Protein AF-A0A2D8I4K3-F1 (afdb_monomer)

Mean predicted aligned error: 6.52 Å

Foldseek 3Di:
DPPDPDQQDDPVVPDDPPDDWDWDWFFDPQWIWIDIQLGTRGIGRDGDDPPDDDDDQDDPDGDPDDDDDDDDDPHGDDSVVSNVVSVVVD

Sequence (90 aa):
MDGNANKFGDFSAQQALGQWLHLVTINTVARTELYLNSSLFGNANYVSPNTNNFVIGKGGYTLDGLIDDVRIYDRALSTAEVQALYNMGQ

Solvent-accessible surface area (backbone atoms only — not comparable to full-atom values): 6130 Å² total; per-residue (Å²): 132,89,85,65,94,61,66,54,62,83,66,75,86,77,61,69,90,94,60,92,76,45,77,46,79,37,60,48,100,73,25,27,37,37,29,50,51,65,41,82,64,33,58,28,92,45,59,79,74,88,84,61,88,88,64,80,67,48,73,101,55,70,64,89,76,88,86,75,90,85,82,86,73,101,61,66,76,52,71,69,54,44,35,52,54,40,65,69,76,106

pLDDT: mean 83.62, std 13.9, range [38.47, 97.31]

Nearest PDB structures (foldseek):
  4qvs-assembly1_A-2  TM=8.638E-01  e=1.827E-05  Acetivibrio thermocellus ATCC 27405
  4k74-assembly1_A  TM=4.854E-01  e=3.703E+00  Escherichia coli
  3q4k-assembly1_B  TM=4.771E-01  e=4.474E+00  Escherichia coli K-12
  4s36-assembly1_A  TM=2.497E-01  e=5.755E+00  Pseudomonas aeruginosa
  4s37-assembly3_G  TM=1.503E-01  e=6.130E+00  Pseudomonas aeruginosa

Radius of gyration: 13.68 Å; Cα contacts (8 Å, |Δi|>4): 84; chains: 1; bounding box: 30×30×31 Å

Secondary structure (DSSP, 8-state):
----S-SS--GGGG--TT----EEEEE-SS-EEEEETTEEEEEES----TTSPP-SSBSSSB--S--------SSPPPHHHHHHHHHH--

Structure (mmCIF, N/CA/C/O backbone):
data_AF-A0A2D8I4K3-F1
#
_entry.id   AF-A0A2D8I4K3-F1
#
loop_
_atom_site.group_PDB
_atom_site.id
_atom_site.type_symbol
_atom_site.label_atom_id
_atom_site.label_alt_id
_atom_site.label_comp_id
_atom_site.label_asym_id
_atom_site.label_entity_id
_atom_site.label_seq_id
_atom_site.pdbx_PDB_ins_code
_atom_site.Cartn_x
_atom_site.Cartn_y
_atom_site.Cartn_z
_atom_site.occupancy
_atom_site.B_iso_or_equiv
_atom_site.auth_seq_id
_atom_site.auth_comp_id
_atom_site.auth_asym_id
_atom_site.auth_atom_id
_atom_site.pdbx_PDB_model_num
ATOM 1 N N . MET A 1 1 ? 13.695 13.619 -13.704 1.00 39.94 1 MET A N 1
ATOM 2 C CA . MET A 1 1 ? 13.026 13.206 -12.452 1.00 39.94 1 MET A CA 1
ATOM 3 C C . MET A 1 1 ? 11.904 14.205 -12.233 1.00 39.94 1 MET A C 1
ATOM 5 O O . MET A 1 1 ? 12.192 15.377 -12.056 1.00 39.94 1 MET A O 1
ATOM 9 N N . ASP A 1 2 ? 10.655 13.800 -12.421 1.00 40.84 2 ASP A N 1
ATOM 10 C CA . ASP A 1 2 ? 9.501 14.678 -12.691 1.00 40.84 2 ASP A CA 1
ATOM 11 C C . ASP A 1 2 ? 8.822 15.274 -11.443 1.00 40.84 2 ASP A C 1
ATOM 13 O O . ASP A 1 2 ? 7.674 15.693 -11.514 1.00 40.84 2 ASP A O 1
ATOM 17 N N . GLY A 1 3 ? 9.522 15.353 -10.307 1.00 38.47 3 GLY A N 1
ATOM 18 C CA . GLY A 1 3 ? 9.190 16.273 -9.208 1.00 38.47 3 GLY A CA 1
ATOM 19 C C . GLY A 1 3 ? 7.848 16.088 -8.488 1.00 38.47 3 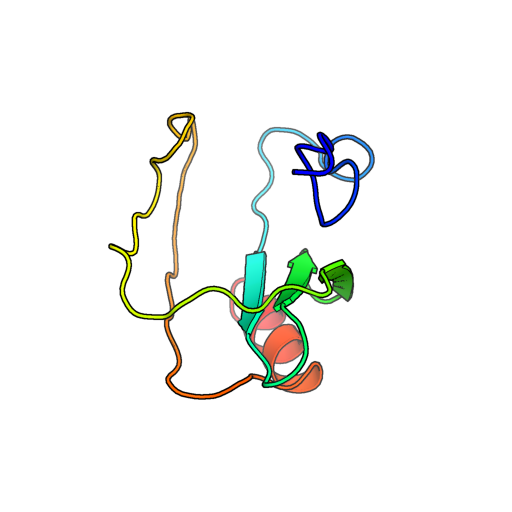GLY A C 1
ATOM 20 O O . GLY A 1 3 ? 7.594 16.819 -7.538 1.00 38.47 3 GLY A O 1
ATOM 21 N N . ASN A 1 4 ? 7.002 15.131 -8.875 1.00 47.62 4 ASN A N 1
ATOM 22 C CA . ASN A 1 4 ? 5.714 14.914 -8.227 1.00 47.62 4 ASN A CA 1
ATOM 23 C C . ASN A 1 4 ? 5.827 13.774 -7.205 1.00 47.62 4 ASN A C 1
ATOM 25 O O . ASN A 1 4 ? 5.970 12.604 -7.571 1.00 47.62 4 ASN A O 1
ATOM 29 N N . ALA A 1 5 ? 5.814 14.137 -5.918 1.00 56.44 5 ALA A N 1
ATOM 30 C CA . ALA A 1 5 ? 6.041 13.234 -4.787 1.00 56.44 5 ALA A CA 1
ATOM 31 C C . ALA A 1 5 ? 4.932 12.185 -4.600 1.00 56.44 5 ALA A C 1
ATOM 33 O O . ALA A 1 5 ? 5.143 11.186 -3.918 1.00 56.44 5 ALA A O 1
ATOM 34 N N . ASN A 1 6 ? 3.768 12.378 -5.225 1.00 61.03 6 ASN A N 1
ATOM 35 C CA . ASN A 1 6 ? 2.657 11.448 -5.126 1.00 61.03 6 ASN A CA 1
ATOM 36 C C . ASN A 1 6 ? 2.236 10.955 -6.514 1.00 61.03 6 ASN A C 1
ATOM 38 O O . ASN A 1 6 ? 1.680 11.697 -7.322 1.00 61.03 6 ASN A O 1
ATOM 42 N N . LYS A 1 7 ? 2.528 9.683 -6.788 1.00 71.19 7 LYS A N 1
ATOM 43 C CA . LYS A 1 7 ? 2.216 9.020 -8.060 1.00 71.19 7 LYS A CA 1
ATOM 44 C C . LYS A 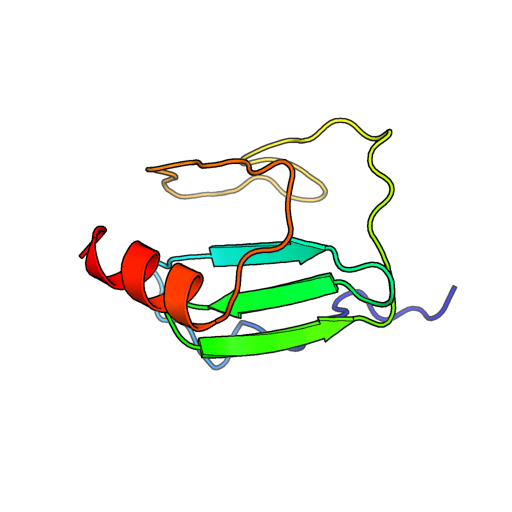1 7 ? 0.777 8.484 -8.124 1.00 71.19 7 LYS A C 1
ATOM 46 O O . LYS A 1 7 ? 0.391 7.988 -9.175 1.00 71.19 7 LYS A O 1
ATOM 51 N N . PHE A 1 8 ? 0.001 8.595 -7.039 1.00 72.00 8 PHE A N 1
ATOM 52 C CA . PHE A 1 8 ? -1.337 8.002 -6.910 1.00 72.00 8 PHE A CA 1
ATOM 53 C C . PHE A 1 8 ? -2.461 9.013 -6.607 1.00 72.00 8 PHE A C 1
ATOM 55 O O . PHE A 1 8 ? -3.621 8.632 -6.686 1.00 72.00 8 PHE A O 1
ATOM 62 N N . GLY A 1 9 ? -2.146 10.286 -6.331 1.00 66.12 9 GLY A N 1
ATOM 63 C CA . GLY A 1 9 ? -3.126 11.338 -6.001 1.00 66.12 9 GLY A CA 1
ATOM 64 C C . GLY A 1 9 ? -3.206 11.648 -4.500 1.00 66.12 9 GLY A C 1
ATOM 65 O O . GLY A 1 9 ? -2.722 10.874 -3.678 1.00 66.12 9 GLY A O 1
ATOM 66 N N . ASP A 1 10 ? -3.767 12.805 -4.128 1.00 67.50 10 ASP A N 1
ATOM 67 C CA . ASP A 1 10 ? -3.838 13.240 -2.725 1.00 67.50 10 ASP A CA 1
ATOM 68 C C . ASP A 1 10 ? -4.773 12.342 -1.893 1.00 67.50 10 ASP A C 1
ATOM 70 O O . ASP A 1 10 ? -5.970 12.243 -2.158 1.00 67.50 10 ASP A O 1
ATOM 74 N N . PHE A 1 11 ? -4.206 11.697 -0.872 1.00 67.75 11 PHE A N 1
ATOM 75 C CA . PHE A 1 11 ? -4.897 10.795 0.052 1.00 67.75 11 PHE A CA 1
ATOM 76 C C . PHE A 1 11 ? -5.779 11.551 1.065 1.00 67.75 11 PHE A C 1
ATOM 78 O O . PHE A 1 11 ? -6.678 10.958 1.664 1.0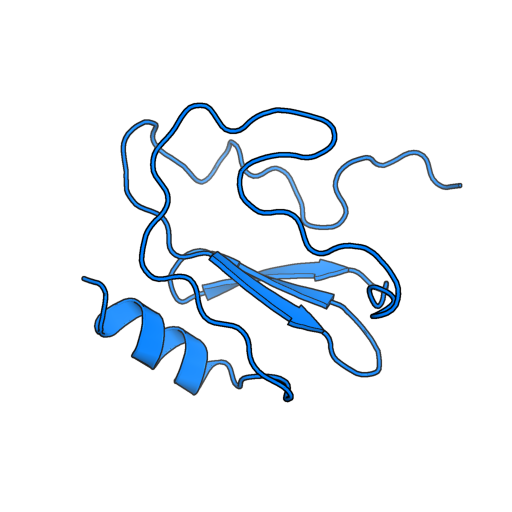0 67.75 11 PHE A O 1
ATOM 85 N N . SER A 1 12 ? -5.535 12.854 1.262 1.00 62.94 12 SER A N 1
ATOM 86 C CA . SER A 1 12 ? -6.122 13.647 2.350 1.00 62.94 12 SER A CA 1
ATOM 87 C C . SER A 1 12 ? -7.630 13.885 2.211 1.00 62.94 12 SER A C 1
ATOM 89 O O . SER A 1 12 ? -8.327 14.036 3.212 1.00 62.94 12 SER A O 1
ATOM 91 N N . ALA A 1 13 ? -8.162 13.854 0.986 1.00 56.16 13 ALA A N 1
ATOM 92 C CA . ALA A 1 13 ? -9.578 14.105 0.718 1.00 56.16 13 ALA A CA 1
ATOM 93 C C . ALA A 1 13 ? -10.498 12.903 1.018 1.00 56.16 13 ALA A C 1
ATOM 95 O O . ALA A 1 13 ? -11.718 13.049 0.965 1.00 56.16 13 ALA A O 1
ATOM 96 N N . GLN A 1 14 ? -9.945 11.717 1.307 1.00 60.22 14 GLN A N 1
ATOM 97 C CA . GLN A 1 14 ? -10.712 10.469 1.442 1.00 60.22 14 GLN A CA 1
ATO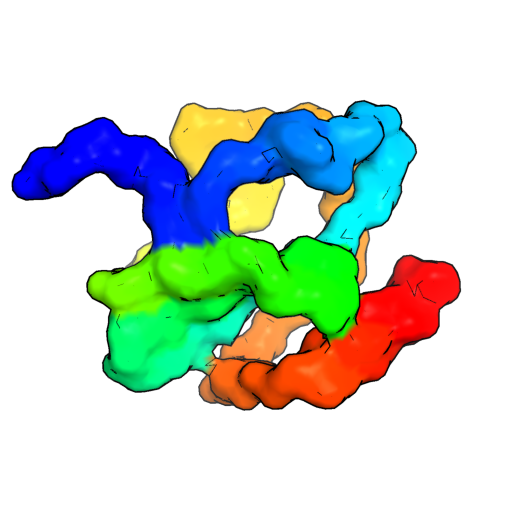M 98 C C . GLN A 1 14 ? -10.623 9.795 2.820 1.00 60.22 14 GLN A C 1
ATOM 100 O O . GLN A 1 14 ? -11.204 8.724 2.991 1.00 60.22 14 GLN A O 1
ATOM 105 N N . GLN A 1 15 ? -9.931 10.378 3.809 1.00 67.12 15 GLN A N 1
ATOM 106 C CA . GLN A 1 15 ? -9.644 9.685 5.076 1.00 67.12 15 GLN A CA 1
ATOM 107 C C . GLN A 1 15 ? -9.974 10.516 6.311 1.00 67.12 15 GLN A C 1
ATOM 109 O O . GLN A 1 15 ? -9.515 11.646 6.461 1.00 67.12 15 GLN A O 1
ATOM 114 N N . ALA A 1 16 ? -10.734 9.919 7.232 1.00 66.81 16 ALA A N 1
ATOM 115 C CA . ALA A 1 16 ? -10.878 10.420 8.592 1.00 66.81 16 ALA A CA 1
ATOM 116 C C . ALA A 1 16 ? -9.767 9.831 9.474 1.00 66.81 16 ALA A C 1
ATOM 118 O O . ALA A 1 16 ? -9.507 8.627 9.437 1.00 66.81 16 ALA A O 1
ATOM 119 N N . LEU A 1 17 ? -9.118 10.673 10.282 1.00 75.94 17 LEU A N 1
ATOM 120 C CA . LEU A 1 17 ? -8.123 10.216 11.255 1.00 75.94 17 LEU A CA 1
ATOM 121 C C . LEU A 1 17 ? -8.749 9.214 12.239 1.00 75.94 17 LEU A C 1
ATOM 123 O O . LEU A 1 17 ? -9.885 9.389 12.678 1.00 75.94 17 LEU A O 1
ATOM 127 N N . GLY A 1 18 ? -7.985 8.181 12.603 1.00 81.75 18 GLY A N 1
ATOM 128 C CA . GLY A 1 18 ? -8.390 7.177 13.592 1.00 81.75 18 GLY A CA 1
ATOM 129 C C . GLY A 1 18 ? -9.268 6.036 13.063 1.00 81.75 18 GLY A C 1
ATOM 130 O O . GLY A 1 18 ? -9.758 5.247 13.866 1.00 81.75 18 GLY A O 1
ATOM 131 N N . GLN A 1 19 ? -9.470 5.924 11.746 1.00 87.06 19 GLN A N 1
ATOM 132 C CA . GLN A 1 19 ? -10.161 4.784 11.134 1.00 87.06 19 GLN A CA 1
ATOM 133 C C . GLN A 1 19 ? -9.172 3.763 10.567 1.00 87.06 19 GLN A C 1
ATOM 135 O O . GLN A 1 19 ? -8.128 4.129 10.027 1.00 87.06 19 GLN A O 1
ATOM 140 N N . TRP A 1 20 ? -9.525 2.479 10.660 1.00 90.50 20 TRP A N 1
ATOM 141 C CA . TRP A 1 20 ? -8.795 1.419 9.973 1.00 90.50 20 TRP A CA 1
ATOM 142 C C . TRP A 1 20 ? -8.988 1.526 8.463 1.00 90.50 20 TRP A C 1
ATOM 144 O O . TRP A 1 20 ? -10.099 1.735 7.974 1.00 90.50 20 TRP A O 1
ATOM 154 N N . LEU A 1 21 ? -7.890 1.355 7.733 1.00 90.56 21 LEU A N 1
ATOM 155 C CA . LEU A 1 21 ? -7.859 1.378 6.279 1.00 90.56 21 LEU A CA 1
ATOM 156 C C . LEU 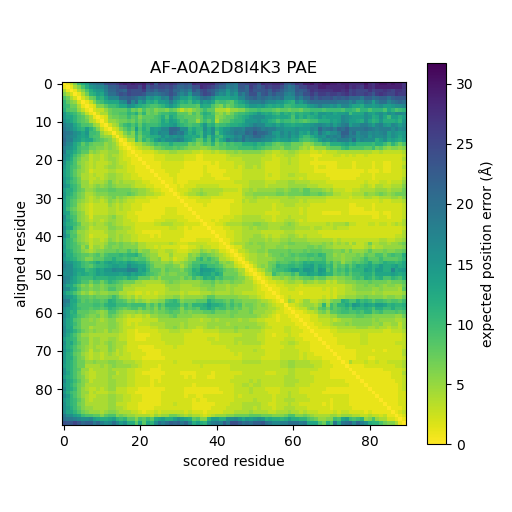A 1 21 ? -7.197 0.107 5.778 1.00 90.56 21 LEU A C 1
ATOM 158 O O . LEU A 1 21 ? -6.125 -0.274 6.243 1.00 90.56 21 LEU A O 1
ATOM 162 N N . HIS A 1 22 ? -7.812 -0.506 4.776 1.00 93.31 22 HIS A N 1
ATOM 163 C CA . HIS A 1 22 ? -7.199 -1.605 4.048 1.00 93.31 22 HIS A CA 1
ATOM 164 C C . HIS A 1 22 ? -6.468 -1.042 2.828 1.00 93.31 22 HIS A C 1
ATOM 166 O O . HIS A 1 22 ? -7.075 -0.383 1.982 1.00 93.31 22 HIS A O 1
ATOM 172 N N . LEU A 1 23 ? -5.157 -1.271 2.755 1.00 92.81 23 LEU A N 1
ATOM 173 C CA . LEU A 1 23 ? -4.301 -0.804 1.667 1.00 92.81 23 LEU A CA 1
ATOM 174 C C . LEU A 1 23 ? -3.757 -1.995 0.891 1.00 92.81 23 LEU A C 1
ATOM 176 O O . LEU A 1 23 ? -3.153 -2.893 1.477 1.00 92.81 23 LEU A O 1
ATOM 180 N N . VAL A 1 24 ? -3.911 -1.966 -0.433 1.00 94.44 24 VAL A N 1
ATOM 181 C CA . VAL A 1 24 ? -3.328 -2.984 -1.314 1.00 94.44 24 VAL A CA 1
ATOM 182 C C . VAL A 1 24 ? -2.570 -2.320 -2.448 1.00 94.44 24 VAL A C 1
ATOM 184 O O . VAL A 1 24 ? -3.132 -1.537 -3.210 1.00 94.44 24 VAL A O 1
ATOM 187 N N . THR A 1 25 ? -1.299 -2.687 -2.584 1.00 92.38 25 THR A N 1
ATOM 188 C CA . THR A 1 25 ? -0.460 -2.297 -3.717 1.00 92.38 25 THR A CA 1
ATOM 189 C C . THR A 1 25 ? -0.238 -3.509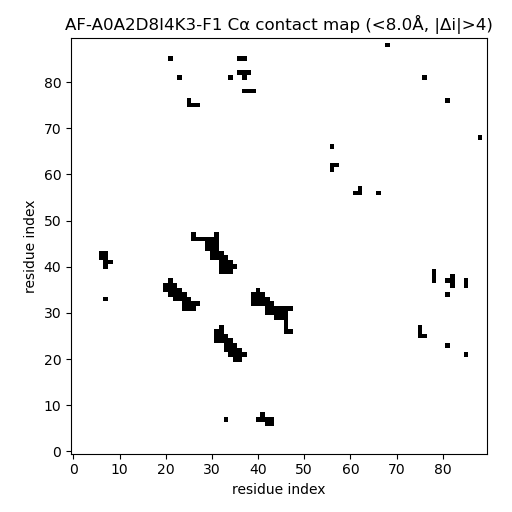 -4.611 1.00 92.38 25 THR A C 1
ATOM 191 O O . THR A 1 25 ? 0.258 -4.537 -4.150 1.00 92.38 25 THR A O 1
ATOM 194 N N . ILE A 1 26 ? -0.576 -3.390 -5.894 1.00 93.38 26 ILE A N 1
ATOM 195 C CA . ILE A 1 26 ? -0.448 -4.467 -6.880 1.00 93.38 26 ILE A CA 1
ATOM 196 C C . ILE A 1 26 ? 0.569 -4.047 -7.933 1.00 93.38 26 ILE A C 1
ATOM 198 O O . ILE A 1 26 ? 0.357 -3.079 -8.657 1.00 93.38 26 ILE A O 1
ATOM 202 N N . ASN A 1 27 ? 1.675 -4.781 -8.040 1.00 91.38 27 ASN A N 1
ATOM 203 C CA . ASN A 1 27 ? 2.631 -4.599 -9.129 1.00 91.38 27 ASN A CA 1
ATOM 204 C C . ASN A 1 27 ? 2.252 -5.518 -10.291 1.00 91.38 27 ASN A C 1
ATOM 206 O O . ASN A 1 27 ? 2.252 -6.741 -10.157 1.00 91.38 27 ASN A O 1
ATOM 210 N N . THR A 1 28 ? 1.933 -4.920 -11.433 1.00 89.06 28 THR A N 1
ATOM 211 C CA . THR A 1 28 ? 1.759 -5.626 -12.708 1.00 89.06 28 THR A CA 1
ATOM 212 C C . THR A 1 28 ? 3.018 -5.466 -13.561 1.00 89.06 28 THR A C 1
ATOM 214 O O . THR A 1 28 ? 3.945 -4.746 -13.195 1.00 89.06 28 THR A O 1
ATOM 217 N N . VAL A 1 29 ? 3.039 -6.081 -14.744 1.00 87.06 29 VAL A N 1
ATOM 218 C CA . VAL A 1 29 ? 4.138 -5.896 -15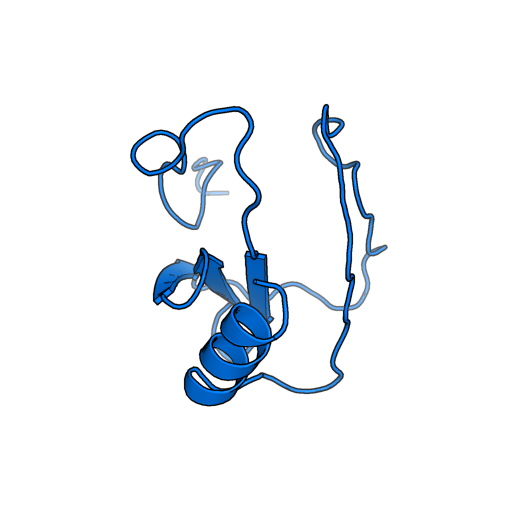.707 1.00 87.06 29 VAL A CA 1
ATOM 219 C C . VAL A 1 29 ? 4.232 -4.474 -16.274 1.00 87.06 2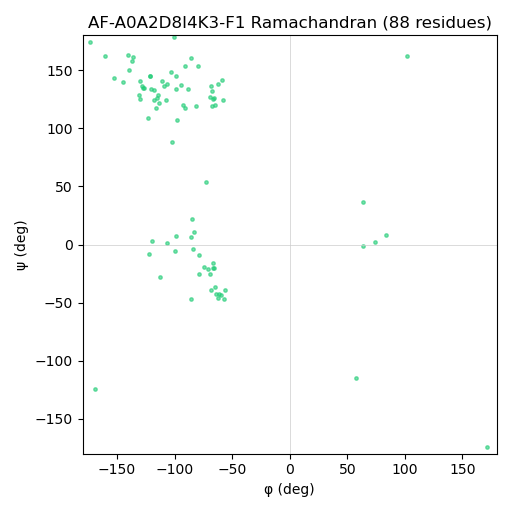9 VAL A C 1
ATOM 221 O O . VAL A 1 29 ? 5.281 -4.102 -16.788 1.00 87.06 29 VAL A O 1
ATOM 224 N N . ALA A 1 30 ? 3.156 -3.682 -16.206 1.00 89.44 30 ALA A N 1
ATOM 225 C CA . ALA A 1 30 ? 3.088 -2.362 -16.840 1.00 89.44 30 ALA A CA 1
ATOM 226 C C . ALA A 1 30 ? 3.014 -1.197 -15.842 1.00 89.44 30 ALA A C 1
ATOM 228 O O . ALA A 1 30 ? 3.413 -0.079 -16.164 1.00 89.44 30 ALA A O 1
ATOM 229 N N . ARG A 1 31 ? 2.462 -1.436 -14.649 1.00 89.38 31 ARG A N 1
ATOM 230 C CA . ARG A 1 31 ? 2.124 -0.393 -13.674 1.00 89.38 31 ARG A CA 1
ATOM 231 C C . ARG A 1 31 ? 1.962 -0.941 -12.262 1.00 89.38 31 ARG A C 1
ATOM 233 O O . ARG A 1 31 ? 1.686 -2.131 -12.083 1.00 89.38 31 ARG A O 1
ATOM 240 N N . THR A 1 32 ? 2.027 -0.047 -11.288 1.00 90.94 32 THR A N 1
ATOM 241 C CA . THR A 1 32 ? 1.599 -0.289 -9.912 1.00 90.94 32 THR A CA 1
ATOM 242 C C . THR A 1 32 ? 0.199 0.285 -9.711 1.00 90.94 32 THR A C 1
ATOM 244 O O . THR A 1 32 ? -0.074 1.420 -10.099 1.00 90.94 32 THR A O 1
ATOM 247 N N . GLU A 1 33 ? -0.688 -0.484 -9.093 1.00 92.19 33 GLU A N 1
ATOM 248 C CA . GLU A 1 33 ? -2.044 -0.077 -8.719 1.00 92.19 33 GLU A CA 1
ATOM 249 C C . GLU A 1 33 ? -2.144 0.031 -7.194 1.00 92.19 33 GLU A C 1
ATOM 251 O O . GLU A 1 33 ? -1.574 -0.796 -6.482 1.00 92.19 33 GLU A O 1
ATOM 256 N N . LEU A 1 34 ? -2.861 1.040 -6.699 1.00 91.75 34 LEU A N 1
ATOM 257 C CA . LEU A 1 34 ? -3.150 1.241 -5.281 1.00 91.75 34 LEU A CA 1
ATOM 258 C C . LEU A 1 34 ? -4.659 1.165 -5.068 1.00 91.75 34 LEU A C 1
ATOM 260 O O . LEU A 1 34 ? -5.419 1.919 -5.679 1.00 91.75 34 LEU A O 1
ATOM 264 N N . TYR A 1 35 ? -5.080 0.278 -4.178 1.00 93.25 35 TYR A N 1
ATOM 265 C CA . TYR A 1 35 ? -6.452 0.167 -3.709 1.00 93.25 35 TYR A CA 1
ATOM 266 C C . TYR A 1 35 ? -6.542 0.704 -2.283 1.00 93.25 35 TYR A C 1
ATOM 268 O O . TYR A 1 35 ? -5.676 0.425 -1.448 1.00 93.25 35 TYR A O 1
ATOM 276 N N . LEU A 1 36 ? -7.613 1.451 -2.026 1.00 91.50 36 LEU A N 1
ATOM 277 C CA . LEU A 1 36 ? -8.013 1.895 -0.698 1.00 91.50 36 LEU A CA 1
ATOM 278 C C . LEU A 1 36 ? -9.350 1.233 -0.374 1.00 91.50 36 LEU A C 1
ATOM 280 O O . LEU A 1 36 ? -10.311 1.336 -1.144 1.00 91.50 36 LEU A O 1
ATOM 284 N N . ASN A 1 37 ? -9.409 0.544 0.760 1.00 92.00 37 ASN A N 1
ATOM 285 C CA . ASN A 1 37 ? -10.523 -0.320 1.123 1.00 92.00 37 ASN A CA 1
ATOM 286 C C . ASN A 1 37 ? -10.747 -1.400 0.050 1.00 92.00 37 ASN A C 1
ATOM 288 O O . ASN A 1 37 ? -9.887 -2.255 -0.164 1.00 92.00 37 ASN A O 1
ATOM 292 N N . SER A 1 38 ? -11.888 -1.353 -0.632 1.00 91.38 38 SER A N 1
ATOM 293 C CA . SER A 1 38 ? -12.296 -2.306 -1.667 1.00 91.38 38 SER A CA 1
ATOM 294 C C . SER A 1 38 ? -12.224 -1.741 -3.093 1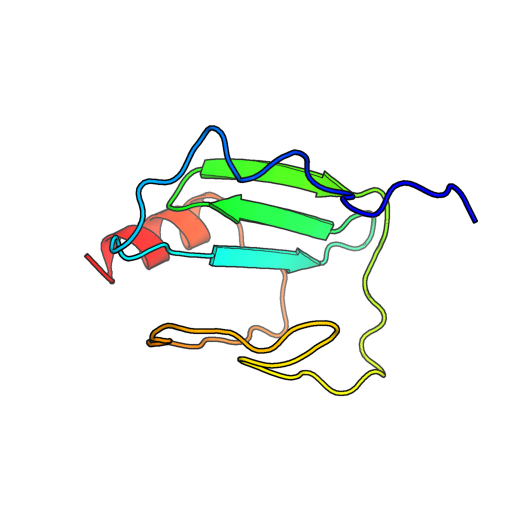.00 91.38 38 SER A C 1
ATOM 296 O O . SER A 1 38 ? -12.594 -2.432 -4.045 1.00 91.38 38 SER A O 1
ATOM 298 N N . SER A 1 39 ? -11.781 -0.488 -3.259 1.00 91.94 39 SER A N 1
ATOM 299 C CA . SER A 1 39 ? -11.857 0.254 -4.526 1.00 91.94 39 SER A CA 1
ATOM 300 C C . SER A 1 39 ? -10.482 0.700 -5.021 1.00 91.94 39 SER A C 1
ATOM 302 O O . SER A 1 39 ? -9.603 1.046 -4.231 1.00 91.94 39 SER A O 1
ATOM 304 N N . LEU A 1 40 ? -10.297 0.708 -6.346 1.00 92.06 40 LEU A N 1
ATOM 305 C CA . LEU A 1 40 ? -9.088 1.241 -6.973 1.00 92.06 40 LEU A CA 1
ATOM 306 C C . LEU A 1 40 ? -9.005 2.746 -6.695 1.00 92.06 40 LEU A C 1
ATOM 308 O O . LEU A 1 40 ? -9.891 3.497 -7.100 1.00 92.06 40 LEU A O 1
ATOM 312 N N . PHE A 1 41 ? -7.936 3.174 -6.030 1.00 90.44 41 PHE A N 1
ATOM 313 C CA . PHE A 1 41 ? -7.672 4.583 -5.757 1.00 90.44 41 PHE A CA 1
ATOM 314 C C . PHE A 1 41 ? -6.935 5.236 -6.929 1.00 90.44 41 PHE A C 1
ATOM 316 O O . PHE A 1 41 ? -7.322 6.298 -7.409 1.00 90.44 41 PHE A O 1
ATOM 323 N N . GLY A 1 42 ? -5.897 4.571 -7.436 1.00 89.12 42 GLY A N 1
ATOM 324 C CA . GLY A 1 42 ? -5.085 5.109 -8.519 1.00 89.12 42 GLY A CA 1
ATOM 325 C C . GLY A 1 42 ? -4.062 4.116 -9.047 1.00 89.12 42 GLY A C 1
ATOM 326 O O . GLY A 1 42 ? -3.880 3.022 -8.515 1.00 89.12 42 GLY A O 1
ATOM 327 N N . ASN A 1 43 ? -3.379 4.507 -10.118 1.00 89.31 43 ASN A N 1
ATOM 328 C CA . ASN A 1 43 ? -2.286 3.735 -10.691 1.00 89.31 43 ASN A CA 1
ATOM 329 C C . ASN A 1 43 ? -1.141 4.652 -11.126 1.00 89.31 43 ASN A C 1
ATOM 331 O O . ASN A 1 43 ? -1.362 5.798 -11.511 1.00 89.31 43 ASN A O 1
ATOM 335 N N . ALA A 1 44 ? 0.073 4.118 -11.071 1.00 87.62 44 ALA A N 1
ATOM 336 C CA . ALA A 1 44 ? 1.288 4.778 -11.511 1.00 87.62 44 ALA A CA 1
ATOM 337 C C . ALA A 1 44 ? 1.910 3.977 -12.655 1.00 87.62 44 ALA A C 1
ATOM 339 O O . ALA A 1 44 ? 2.096 2.768 -12.524 1.00 87.62 44 ALA A O 1
ATOM 340 N N . ASN A 1 45 ? 2.312 4.653 -13.737 1.00 85.50 45 ASN A N 1
ATOM 341 C CA . ASN A 1 45 ? 3.094 4.070 -14.841 1.00 85.50 45 ASN A CA 1
ATOM 342 C C . ASN A 1 45 ? 4.555 3.821 -14.419 1.00 85.50 45 ASN A C 1
ATOM 344 O O . ASN A 1 45 ? 5.505 4.327 -15.013 1.00 85.50 45 ASN A O 1
ATOM 348 N N . TYR A 1 46 ? 4.719 3.104 -13.319 1.00 82.38 46 TYR A N 1
ATOM 349 C CA . TYR A 1 46 ? 5.967 2.728 -12.688 1.00 82.38 46 TYR A CA 1
ATOM 350 C C . TYR A 1 46 ? 5.764 1.336 -12.106 1.00 82.38 46 TYR A C 1
ATOM 352 O O . TYR A 1 46 ? 4.697 1.059 -11.570 1.00 82.38 46 TYR A O 1
ATOM 360 N N . VAL A 1 47 ? 6.771 0.475 -12.218 1.00 80.44 47 VAL A N 1
ATOM 361 C CA . VAL A 1 47 ? 6.775 -0.853 -11.599 1.00 80.44 47 VAL A CA 1
ATOM 362 C C . VAL A 1 47 ? 7.865 -0.840 -10.545 1.00 80.44 47 VAL A C 1
ATOM 364 O O . VAL A 1 47 ? 9.025 -0.563 -10.858 1.00 80.44 47 VAL A O 1
ATOM 367 N N . SER A 1 48 ? 7.500 -1.104 -9.291 1.00 72.31 48 SER A N 1
ATOM 368 C CA . SER A 1 48 ? 8.482 -1.126 -8.211 1.00 72.31 48 SER A CA 1
ATOM 369 C C . SER A 1 48 ? 9.470 -2.281 -8.419 1.00 72.31 48 SER A C 1
ATOM 371 O O . SER A 1 48 ? 9.030 -3.428 -8.520 1.00 72.31 48 SER A O 1
ATOM 373 N N . PRO A 1 49 ? 10.793 -2.026 -8.439 1.00 73.88 49 PRO A N 1
ATOM 374 C CA . PRO A 1 49 ? 11.781 -3.092 -8.487 1.00 73.88 49 PRO A CA 1
ATOM 375 C C . PRO A 1 49 ? 11.682 -3.961 -7.229 1.00 73.88 49 PRO A C 1
ATOM 377 O O . PRO A 1 49 ? 11.555 -3.450 -6.115 1.00 73.88 49 PRO A O 1
ATOM 380 N N . ASN A 1 50 ? 11.781 -5.276 -7.405 1.00 70.62 50 ASN A N 1
ATOM 381 C CA . ASN A 1 50 ? 11.698 -6.281 -6.339 1.00 70.62 50 ASN A CA 1
ATOM 382 C C . ASN A 1 50 ? 13.029 -6.514 -5.594 1.00 70.62 50 ASN A C 1
ATOM 384 O O . ASN A 1 50 ? 13.153 -7.468 -4.835 1.00 70.62 50 ASN A O 1
ATOM 388 N N . THR A 1 51 ? 14.029 -5.660 -5.813 1.00 79.50 51 THR A N 1
ATOM 389 C CA . THR A 1 51 ? 15.385 -5.798 -5.257 1.00 79.50 51 THR A CA 1
ATOM 390 C C . THR A 1 51 ? 15.636 -4.927 -4.027 1.00 79.50 51 THR A C 1
ATOM 392 O O . THR A 1 51 ? 16.712 -4.994 -3.439 1.00 79.50 51 THR A O 1
ATOM 395 N N . ASN A 1 52 ? 14.681 -4.074 -3.653 1.00 79.81 52 ASN A N 1
ATOM 396 C CA . ASN A 1 52 ? 14.807 -3.180 -2.506 1.00 79.81 52 ASN A CA 1
ATOM 397 C C . ASN A 1 52 ? 14.276 -3.839 -1.230 1.00 79.81 52 ASN A C 1
ATOM 399 O O . ASN A 1 52 ? 13.366 -4.665 -1.281 1.00 79.81 52 ASN A O 1
ATOM 403 N N . ASN A 1 53 ? 14.796 -3.412 -0.076 1.00 84.00 53 ASN A N 1
ATOM 404 C CA . ASN A 1 53 ? 14.236 -3.808 1.213 1.00 84.00 53 ASN A CA 1
ATOM 405 C C . ASN A 1 53 ? 12.765 -3.384 1.292 1.00 84.00 53 ASN A C 1
ATOM 407 O O . ASN A 1 53 ? 12.447 -2.201 1.150 1.00 84.00 53 ASN A O 1
ATOM 411 N N . PHE A 1 54 ? 11.883 -4.343 1.565 1.00 83.06 54 PHE A N 1
ATOM 412 C CA . PHE A 1 54 ? 10.502 -4.053 1.919 1.00 83.06 54 PHE A CA 1
ATOM 413 C C . PHE A 1 54 ? 10.443 -3.683 3.401 1.00 83.06 54 PHE A C 1
ATOM 415 O O . PHE A 1 54 ? 10.834 -4.470 4.262 1.00 83.06 54 PHE A O 1
ATOM 422 N N . VAL A 1 55 ? 9.997 -2.464 3.694 1.00 87.81 55 VAL A N 1
ATOM 423 C CA . VAL A 1 55 ? 9.932 -1.929 5.056 1.00 87.81 55 VAL A CA 1
ATOM 424 C C . VAL A 1 55 ? 8.487 -1.575 5.374 1.00 87.81 55 VAL A C 1
ATOM 426 O O . VAL A 1 55 ? 7.803 -0.945 4.572 1.00 87.81 55 VAL A O 1
ATOM 429 N N . ILE A 1 56 ? 8.035 -1.978 6.559 1.00 90.00 56 ILE A N 1
ATOM 430 C CA . ILE A 1 56 ? 6.690 -1.717 7.072 1.00 90.00 56 ILE A CA 1
ATOM 431 C C . ILE A 1 56 ? 6.796 -0.705 8.216 1.00 90.00 56 ILE A C 1
ATOM 433 O O . ILE A 1 56 ? 7.692 -0.802 9.053 1.00 90.00 56 ILE A O 1
ATOM 437 N N . GLY A 1 57 ? 5.903 0.288 8.235 1.00 89.69 57 GLY A N 1
ATOM 438 C CA . GLY A 1 57 ? 5.846 1.317 9.283 1.00 89.69 57 GLY A CA 1
ATOM 439 C C . GLY A 1 57 ? 6.958 2.373 9.226 1.00 89.69 57 GLY A C 1
ATOM 440 O O . GLY A 1 57 ? 7.005 3.260 10.078 1.00 89.69 57 GLY A O 1
ATOM 441 N N . LYS A 1 58 ? 7.856 2.309 8.232 1.00 84.25 58 LYS A N 1
ATOM 442 C CA . LYS A 1 58 ? 8.989 3.232 8.099 1.00 84.25 58 LYS A CA 1
ATOM 443 C C . LYS A 1 58 ? 9.435 3.405 6.642 1.00 84.25 58 LYS A C 1
ATOM 445 O O . LYS A 1 58 ? 9.459 2.447 5.879 1.00 84.25 58 LYS A O 1
ATOM 450 N N . GLY A 1 59 ? 9.834 4.625 6.283 1.00 80.88 59 GLY A N 1
ATOM 451 C CA . GLY A 1 59 ? 10.382 4.999 4.974 1.00 80.88 59 GLY A CA 1
ATOM 452 C C . GLY A 1 59 ? 10.983 6.407 5.017 1.00 80.88 59 GLY A C 1
ATOM 453 O O . GLY A 1 59 ? 11.822 6.685 5.870 1.00 80.88 59 GLY A O 1
ATOM 454 N N . GLY A 1 60 ? 10.524 7.310 4.139 1.00 80.62 60 GLY A N 1
ATOM 455 C CA . GLY A 1 60 ? 10.829 8.751 4.239 1.00 80.62 60 GLY A CA 1
ATOM 456 C C . GLY A 1 60 ? 10.208 9.427 5.472 1.00 80.62 60 GLY A C 1
ATOM 457 O O . GLY A 1 60 ? 10.698 10.456 5.924 1.00 80.62 60 GLY A O 1
ATOM 458 N N . TYR A 1 61 ? 9.176 8.800 6.042 1.00 82.12 61 TYR A N 1
ATOM 459 C CA . TYR A 1 61 ? 8.531 9.156 7.303 1.00 82.12 61 TYR A CA 1
ATOM 460 C C . TYR A 1 61 ? 8.284 7.883 8.127 1.00 82.12 61 TYR A C 1
ATOM 462 O O . TYR A 1 61 ? 8.296 6.771 7.585 1.00 82.12 61 TYR A O 1
ATOM 470 N N . THR A 1 62 ? 8.073 8.040 9.432 1.00 89.31 62 THR A N 1
ATOM 471 C CA . THR A 1 62 ? 7.649 6.955 10.330 1.00 89.31 62 THR A CA 1
ATOM 472 C C . THR A 1 62 ? 6.131 6.988 10.453 1.00 89.31 62 THR A C 1
ATOM 474 O O . THR A 1 62 ? 5.560 8.070 10.583 1.00 89.31 62 THR A O 1
ATOM 477 N N . LEU A 1 63 ? 5.485 5.822 10.406 1.00 87.75 63 LEU A N 1
ATOM 478 C CA . LEU A 1 63 ? 4.054 5.734 10.680 1.00 87.75 63 LEU A CA 1
ATOM 479 C C . LEU A 1 63 ? 3.798 6.004 12.169 1.00 87.75 63 LEU A C 1
ATOM 481 O O . LEU A 1 63 ? 4.373 5.332 13.022 1.00 87.75 63 LEU A O 1
ATOM 485 N N . ASP A 1 64 ? 2.903 6.944 12.456 1.00 89.06 64 ASP A N 1
ATOM 486 C CA . ASP A 1 64 ? 2.305 7.143 13.778 1.00 89.06 64 ASP A CA 1
ATOM 487 C C . ASP A 1 64 ? 0.889 6.550 13.764 1.00 89.06 64 ASP A C 1
ATOM 489 O O . ASP A 1 64 ? -0.074 7.195 13.350 1.00 89.06 64 ASP A O 1
ATOM 493 N N . GLY A 1 65 ? 0.787 5.256 14.073 1.00 88.44 65 GLY A N 1
ATOM 494 C CA . GLY A 1 65 ? -0.453 4.496 13.949 1.00 88.44 65 GLY A CA 1
ATOM 495 C C . GLY A 1 65 ? -0.263 2.997 14.164 1.00 88.44 65 GLY A C 1
ATOM 496 O O . GLY A 1 65 ? 0.822 2.530 14.514 1.00 88.44 65 GLY A O 1
ATOM 497 N N . LEU A 1 66 ? -1.339 2.242 13.950 1.00 92.06 66 LEU A N 1
ATOM 498 C CA . LEU A 1 66 ? -1.357 0.786 14.077 1.00 92.06 66 LEU A CA 1
ATOM 499 C C . LEU A 1 66 ? -1.328 0.122 12.695 1.00 92.06 66 LEU A C 1
ATOM 501 O O . LEU A 1 66 ? -1.849 0.663 11.721 1.00 92.06 66 LEU A O 1
ATOM 505 N N . ILE A 1 67 ? -0.714 -1.057 12.625 1.00 93.50 67 ILE A N 1
ATOM 506 C CA . ILE A 1 67 ? -0.698 -1.930 11.448 1.00 93.50 67 ILE A CA 1
ATOM 507 C C . ILE A 1 67 ? -1.138 -3.307 11.918 1.00 93.50 67 ILE A C 1
ATOM 509 O O . ILE A 1 67 ? -0.653 -3.780 12.945 1.00 93.50 67 ILE A O 1
ATOM 513 N N . ASP A 1 68 ? -2.005 -3.949 11.147 1.00 94.50 68 ASP A N 1
ATOM 514 C CA . ASP A 1 68 ? -2.400 -5.333 11.363 1.00 94.50 68 ASP A CA 1
ATOM 515 C C . ASP A 1 68 ? -2.520 -6.062 10.017 1.00 94.50 68 ASP A C 1
ATOM 517 O O . ASP A 1 68 ? -2.589 -5.430 8.958 1.00 94.50 68 ASP A O 1
ATOM 521 N N . ASP A 1 69 ? -2.533 -7.393 10.069 1.00 95.12 69 ASP A N 1
ATOM 522 C CA . ASP A 1 69 ? -3.010 -8.249 8.982 1.00 95.12 69 ASP A CA 1
ATOM 523 C C . ASP A 1 69 ? -2.205 -8.160 7.662 1.00 95.12 69 ASP A C 1
ATOM 525 O O . ASP A 1 69 ? -2.730 -8.253 6.546 1.00 95.12 69 ASP A O 1
ATOM 529 N N . VAL A 1 70 ? -0.881 -8.006 7.796 1.00 94.06 70 VAL A N 1
ATOM 530 C CA . VAL A 1 70 ? 0.068 -7.876 6.679 1.00 94.06 70 VAL A CA 1
ATOM 531 C C . VAL A 1 70 ? 0.152 -9.165 5.859 1.00 94.06 70 VAL A C 1
ATOM 533 O O . VAL A 1 70 ? 0.499 -10.231 6.370 1.00 94.06 70 VAL A O 1
ATOM 536 N N . ARG A 1 71 ? -0.071 -9.046 4.545 1.00 94.75 71 ARG A N 1
ATOM 537 C CA . ARG A 1 71 ? 0.003 -10.151 3.576 1.00 94.75 71 ARG A CA 1
ATOM 538 C C . ARG A 1 71 ? 0.874 -9.759 2.379 1.00 94.75 71 ARG A C 1
ATOM 540 O O . ARG A 1 71 ? 0.813 -8.626 1.910 1.00 94.75 71 ARG A O 1
ATOM 547 N N . ILE A 1 72 ? 1.681 -10.699 1.881 1.00 93.12 72 ILE A N 1
ATOM 548 C CA . ILE A 1 72 ? 2.531 -10.534 0.689 1.00 93.12 72 ILE A CA 1
ATOM 549 C C . ILE A 1 72 ? 2.243 -11.694 -0.265 1.00 93.12 72 ILE A C 1
ATOM 551 O O . ILE A 1 72 ? 2.180 -12.844 0.164 1.00 93.12 72 ILE A O 1
ATOM 555 N N . TYR A 1 73 ? 2.085 -11.383 -1.551 1.00 94.19 73 TYR A N 1
ATOM 556 C CA . TYR A 1 73 ? 1.778 -12.347 -2.606 1.00 94.19 73 TYR A CA 1
ATOM 557 C C . TYR A 1 73 ? 2.862 -12.319 -3.685 1.00 94.19 73 TYR A C 1
ATOM 559 O O . TYR A 1 73 ? 3.398 -11.260 -4.011 1.00 94.19 73 TYR A O 1
ATOM 567 N N . ASP A 1 74 ? 3.149 -13.479 -4.267 1.00 92.81 74 ASP A N 1
ATOM 568 C CA . ASP A 1 74 ? 4.070 -13.664 -5.397 1.00 92.81 74 ASP A CA 1
ATOM 569 C C . ASP A 1 74 ? 3.397 -13.445 -6.766 1.00 92.81 74 ASP A C 1
ATOM 571 O O . ASP A 1 74 ? 4.006 -13.645 -7.817 1.00 92.81 74 ASP A O 1
ATOM 575 N N . ARG A 1 75 ? 2.137 -13.002 -6.756 1.00 93.88 75 ARG A N 1
ATOM 576 C CA . ARG A 1 75 ? 1.318 -12.724 -7.935 1.00 93.88 75 ARG A CA 1
ATOM 577 C C . ARG A 1 75 ? 0.541 -11.425 -7.777 1.00 93.88 75 ARG A C 1
ATOM 579 O O . ARG A 1 75 ? 0.244 -10.989 -6.666 1.00 93.88 75 ARG A O 1
ATOM 586 N N . ALA A 1 76 ? 0.137 -10.855 -8.907 1.00 93.81 76 ALA A N 1
ATOM 587 C CA . ALA A 1 76 ? -0.847 -9.784 -8.912 1.00 93.81 76 ALA A CA 1
ATOM 588 C C . ALA A 1 76 ? -2.219 -10.327 -8.472 1.00 93.81 76 ALA A C 1
ATOM 590 O O . ALA A 1 76 ? -2.669 -11.369 -8.960 1.00 93.81 76 ALA A O 1
ATOM 591 N N . LEU A 1 77 ? -2.871 -9.626 -7.545 1.00 96.94 77 LEU A N 1
ATOM 592 C CA . LEU A 1 77 ? -4.252 -9.905 -7.161 1.00 96.94 77 LEU A CA 1
ATOM 593 C C . LEU A 1 77 ? -5.223 -9.301 -8.183 1.00 96.94 77 LEU A C 1
ATOM 595 O O . LEU A 1 77 ? -4.926 -8.303 -8.840 1.00 96.94 77 LEU A O 1
ATOM 599 N N . SER A 1 78 ? -6.403 -9.895 -8.297 1.00 96.31 78 SER A N 1
ATOM 600 C CA . SER A 1 78 ? -7.539 -9.319 -9.016 1.00 96.31 78 SER A CA 1
ATOM 601 C C . SER A 1 78 ? -8.350 -8.382 -8.117 1.00 96.31 78 SER A C 1
ATOM 603 O O . SER A 1 78 ? -8.324 -8.489 -6.891 1.00 96.31 78 SER A O 1
ATOM 605 N N . THR A 1 79 ? -9.151 -7.500 -8.718 1.00 95.69 79 THR A N 1
ATOM 606 C CA . THR A 1 79 ? -10.066 -6.619 -7.973 1.00 95.69 79 THR A CA 1
ATOM 607 C C . THR A 1 79 ? -11.027 -7.400 -7.069 1.00 95.69 79 THR A C 1
ATOM 609 O O . THR A 1 79 ? -11.266 -6.989 -5.939 1.00 95.69 79 THR A O 1
ATOM 612 N N . ALA A 1 80 ? -11.540 -8.549 -7.523 1.00 97.06 80 ALA A N 1
ATOM 613 C CA . ALA A 1 80 ? -12.437 -9.384 -6.721 1.00 97.06 80 ALA A CA 1
ATOM 614 C C . ALA A 1 80 ? -11.739 -9.962 -5.476 1.00 97.06 80 ALA A C 1
ATOM 616 O O . ALA A 1 80 ? -12.337 -10.032 -4.406 1.00 97.06 80 ALA A O 1
ATOM 617 N N . GLU A 1 81 ? -10.460 -10.327 -5.589 1.00 97.31 81 GLU A N 1
ATOM 618 C CA . GLU A 1 81 ? -9.670 -10.799 -4.447 1.00 97.31 81 GLU A CA 1
ATOM 619 C C . GLU A 1 81 ? -9.403 -9.677 -3.441 1.00 97.31 81 GLU A C 1
ATOM 621 O O . GLU A 1 81 ? -9.516 -9.906 -2.240 1.00 97.31 81 GLU A O 1
ATOM 626 N N . VAL A 1 82 ? -9.127 -8.454 -3.908 1.00 97.25 82 VAL A N 1
ATOM 627 C CA . VAL A 1 82 ? -8.992 -7.281 -3.024 1.00 97.25 82 VAL A CA 1
ATOM 628 C C . VAL A 1 82 ? -10.283 -7.029 -2.243 1.00 97.25 82 VAL A C 1
ATOM 630 O O . VAL A 1 82 ? -10.236 -6.790 -1.038 1.00 97.25 82 VAL A O 1
ATOM 633 N N . GLN A 1 83 ? -11.438 -7.120 -2.908 1.00 96.25 83 GLN A N 1
ATOM 634 C CA . GLN A 1 83 ? -12.746 -6.959 -2.266 1.00 96.25 83 GLN A CA 1
ATOM 635 C C . GLN A 1 83 ? -13.018 -8.054 -1.232 1.00 96.25 83 GLN A C 1
ATOM 637 O O . GLN A 1 83 ? -13.501 -7.758 -0.141 1.00 96.25 83 GLN A O 1
ATOM 642 N N . ALA A 1 84 ? -12.685 -9.307 -1.548 1.00 96.56 84 ALA A N 1
ATOM 643 C CA . ALA A 1 84 ? -12.826 -10.411 -0.608 1.00 96.56 84 ALA A CA 1
ATOM 644 C C . ALA A 1 84 ? -11.946 -10.207 0.636 1.00 96.56 84 ALA A C 1
ATOM 646 O O . ALA A 1 84 ? -12.443 -10.341 1.750 1.00 96.56 84 ALA A O 1
ATOM 647 N N . LEU A 1 85 ? -10.680 -9.814 0.455 1.00 96.38 85 LEU A N 1
ATOM 648 C CA . LEU A 1 85 ? -9.759 -9.528 1.562 1.00 96.38 85 LEU A CA 1
ATOM 649 C C . LEU A 1 85 ? -10.250 -8.374 2.440 1.00 96.38 85 LEU A C 1
ATOM 651 O O . LEU A 1 85 ? -10.224 -8.495 3.661 1.00 96.38 85 LEU A O 1
ATOM 655 N N . TYR A 1 86 ? -10.758 -7.299 1.833 1.00 94.88 86 TYR A N 1
ATOM 656 C CA . TYR A 1 86 ? -11.350 -6.188 2.578 1.00 94.88 86 TYR A CA 1
ATOM 657 C C . TYR A 1 86 ? -12.492 -6.657 3.487 1.00 94.88 86 TYR A C 1
ATOM 659 O O . TYR A 1 86 ? -12.518 -6.315 4.663 1.00 94.88 86 TYR A O 1
ATOM 667 N N . ASN A 1 87 ? -13.399 -7.483 2.960 1.00 94.06 87 ASN A N 1
ATOM 668 C CA . ASN A 1 87 ? -14.555 -7.982 3.705 1.00 94.06 87 ASN A CA 1
ATOM 669 C C . ASN A 1 87 ? -14.189 -9.002 4.796 1.00 94.06 87 ASN A C 1
ATOM 671 O O . ASN A 1 87 ? -14.988 -9.228 5.697 1.00 94.06 87 ASN A O 1
ATOM 675 N N . MET A 1 88 ? -13.021 -9.647 4.710 1.00 90.88 88 MET A N 1
ATOM 676 C CA . MET A 1 88 ? -12.541 -10.584 5.734 1.00 90.88 88 MET A CA 1
ATOM 677 C C . MET A 1 88 ? -11.950 -9.883 6.962 1.00 90.88 88 MET A C 1
ATOM 679 O O . MET A 1 88 ? -11.908 -10.492 8.026 1.00 90.88 88 MET A O 1
ATOM 683 N N . GLY A 1 89 ? -11.456 -8.651 6.800 1.00 77.31 89 GLY A N 1
ATOM 684 C CA . GLY A 1 89 ? -10.846 -7.853 7.869 1.00 77.31 89 GLY A CA 1
ATOM 685 C C . GLY A 1 89 ? -11.781 -6.817 8.501 1.00 77.31 89 GLY A C 1
ATOM 686 O O . GLY A 1 89 ? -11.305 -5.980 9.265 1.00 77.31 89 GLY A O 1
ATOM 687 N N . GLN A 1 90 ? -13.072 -6.831 8.147 1.00 61.97 90 GLN A N 1
ATOM 688 C CA . GLN A 1 90 ? -14.111 -6.020 8.792 1.00 61.97 90 GLN A CA 1
ATOM 689 C C . GLN A 1 90 ? -14.696 -6.704 10.027 1.00 61.97 90 GLN A C 1
ATOM 691 O O . GLN A 1 90 ? -14.851 -7.946 10.003 1.00 61.97 90 GLN A O 1
#